Protein AF-A0A1Y1S4E0-F1 (afdb_monomer_lite)

Secondary structure (DSSP, 8-state):
--------------EEE-----HHHHHHSSSEEEEE-SS--HHHHHHHHHHHHH-SEEEEEETTT-HHHHHHHHHTT---GGG--EEEETTEEES-TTT-HHHHHHHHHS---

Radius of gyration: 16.68 Å; chains: 1; bounding box: 30×29×61 Å

pLDDT: mean 79.36, std 18.52, range [33.28, 94.81]

Foldseek 3Di:
DDDPPPPPDPDLQLDADDDPDAPQCQLQVQAKEKEAEDDQDPVNVVVVVLSSVQDSYHYYHHCVPRVRVVVVCVVVVHDDRVQDTWMGGNNDTGSPCVPDPVNVCVSVVRPDD

Structure (mmCIF, N/CA/C/O backbone):
data_AF-A0A1Y1S4E0-F1
#
_entry.id   AF-A0A1Y1S4E0-F1
#
loop_
_atom_site.group_PDB
_atom_site.id
_atom_site.type_symbol
_atom_site.label_atom_id
_atom_site.label_alt_id
_atom_site.label_comp_id
_atom_site.label_asym_id
_atom_site.label_entity_id
_atom_site.label_seq_id
_atom_site.pdbx_PDB_ins_code
_atom_site.Cartn_x
_atom_site.Cartn_y
_atom_site.Cartn_z
_atom_site.occupancy
_atom_site.B_iso_or_equiv
_atom_site.auth_seq_id
_atom_site.auth_comp_id
_atom_site.auth_asym_id
_atom_site.auth_atom_id
_atom_site.pdbx_PDB_model_num
ATOM 1 N N . MET A 1 1 ? 12.055 17.730 48.809 1.00 39.91 1 MET A N 1
ATOM 2 C CA . MET A 1 1 ? 12.614 17.591 47.443 1.00 39.91 1 MET A CA 1
ATOM 3 C C . MET A 1 1 ? 12.915 16.106 47.278 1.00 39.91 1 MET A C 1
ATOM 5 O O . MET A 1 1 ? 13.663 15.596 48.089 1.00 39.91 1 MET A O 1
ATOM 9 N N . ASN A 1 2 ? 12.247 15.309 46.447 1.00 33.28 2 ASN A N 1
ATOM 10 C CA . ASN A 1 2 ? 11.743 15.555 45.100 1.00 33.28 2 ASN A CA 1
ATOM 11 C C . ASN A 1 2 ? 10.342 14.964 44.907 1.00 33.28 2 ASN A C 1
ATOM 13 O O . ASN A 1 2 ? 10.099 13.805 45.226 1.00 33.28 2 ASN A O 1
ATOM 17 N N . MET A 1 3 ? 9.448 15.775 44.347 1.00 35.94 3 MET A N 1
ATOM 18 C CA . MET A 1 3 ? 8.181 15.335 43.779 1.00 35.94 3 MET A CA 1
ATOM 19 C C . MET A 1 3 ? 8.496 14.901 42.346 1.00 35.94 3 MET A C 1
ATOM 21 O O . MET A 1 3 ? 8.920 15.726 41.536 1.00 35.94 3 MET A O 1
ATOM 25 N N . VAL A 1 4 ? 8.378 13.608 42.047 1.00 42.47 4 VAL A N 1
ATOM 26 C CA . VAL A 1 4 ? 8.463 13.123 40.666 1.00 42.47 4 VAL A CA 1
ATOM 27 C C . VAL A 1 4 ? 7.156 13.517 39.993 1.00 42.47 4 VAL A C 1
ATOM 29 O O . VAL A 1 4 ? 6.089 12.992 40.302 1.00 42.47 4 VAL A O 1
ATOM 32 N N . ASN A 1 5 ? 7.255 14.521 39.132 1.00 35.31 5 ASN A N 1
ATOM 33 C CA . ASN A 1 5 ? 6.179 15.018 38.299 1.00 35.31 5 ASN A CA 1
ATOM 34 C C . ASN A 1 5 ? 5.892 13.960 37.220 1.00 35.31 5 ASN A C 1
ATOM 36 O O . ASN A 1 5 ? 6.660 13.824 36.267 1.00 35.31 5 ASN A O 1
ATOM 40 N N . ILE A 1 6 ? 4.834 13.163 37.395 1.00 47.34 6 ILE A N 1
ATOM 41 C CA . ILE A 1 6 ? 4.338 12.251 36.356 1.00 47.34 6 ILE A CA 1
ATOM 42 C C . ILE A 1 6 ? 3.590 13.109 35.335 1.00 47.34 6 ILE A C 1
ATOM 44 O O . ILE A 1 6 ? 2.375 13.265 35.385 1.00 47.34 6 ILE A O 1
ATOM 48 N N . GLY A 1 7 ? 4.351 13.703 34.422 1.00 39.97 7 GLY A N 1
ATOM 49 C CA . GLY A 1 7 ? 3.847 14.251 33.172 1.00 39.97 7 GLY A CA 1
ATOM 50 C C . GLY A 1 7 ? 4.112 13.250 32.058 1.00 39.97 7 GLY A C 1
ATOM 51 O O . GLY A 1 7 ? 5.026 13.453 31.265 1.00 39.97 7 GLY A O 1
ATOM 52 N N . VAL A 1 8 ? 3.363 12.144 32.013 1.00 39.56 8 VAL A N 1
ATOM 53 C CA . VAL A 1 8 ? 3.350 11.308 30.806 1.00 39.56 8 VAL A CA 1
ATOM 54 C C . VAL A 1 8 ? 2.338 11.936 29.861 1.00 39.56 8 VAL A C 1
ATOM 56 O O . VAL A 1 8 ? 1.130 11.867 30.070 1.00 39.56 8 VAL A O 1
ATOM 59 N N . PHE A 1 9 ? 2.881 12.628 28.865 1.00 43.94 9 PHE A N 1
ATOM 60 C CA . PHE A 1 9 ? 2.156 13.191 27.741 1.00 43.94 9 PHE A CA 1
ATOM 61 C C . PHE A 1 9 ? 1.289 12.110 27.082 1.00 43.94 9 PHE A C 1
ATOM 63 O O . PHE A 1 9 ? 1.791 11.059 26.685 1.00 43.94 9 PHE A O 1
ATOM 70 N N . LEU A 1 10 ? -0.005 12.399 26.932 1.00 46.69 10 LEU A N 1
ATOM 71 C CA . LEU A 1 10 ? -0.902 11.741 25.983 1.00 46.69 10 LEU A CA 1
ATOM 72 C C . LEU A 1 10 ? -0.392 12.040 24.565 1.00 46.69 10 LEU A C 1
ATOM 74 O O . LEU A 1 10 ? -0.815 13.001 23.929 1.00 46.69 10 LEU A O 1
ATOM 78 N N . GLY A 1 11 ? 0.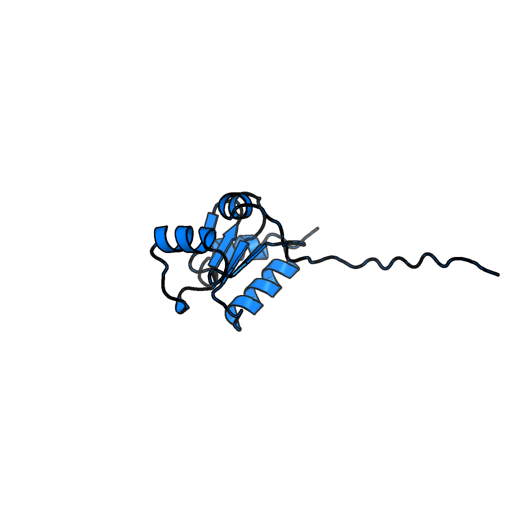585 11.266 24.099 1.00 36.78 11 GLY A N 1
ATOM 79 C CA . GLY A 1 11 ? 0.976 11.245 22.698 1.00 36.78 11 GLY A CA 1
ATOM 80 C C . GLY A 1 11 ? 0.017 10.334 21.948 1.00 36.78 11 GLY A C 1
ATOM 81 O O . GLY A 1 11 ? 0.108 9.118 22.083 1.00 36.78 11 GLY A O 1
ATOM 82 N N . SER A 1 12 ? -0.910 10.911 21.189 1.00 42.75 12 SER A N 1
ATOM 83 C CA . SER A 1 12 ? -1.745 10.198 20.221 1.00 42.75 12 SER A CA 1
ATOM 84 C C . SER A 1 12 ? -0.823 9.477 19.231 1.00 42.75 12 SER A C 1
ATOM 86 O O . SER A 1 12 ? -0.268 10.098 18.326 1.00 42.75 12 SER A O 1
ATOM 88 N N . ALA A 1 13 ? -0.566 8.190 19.459 1.00 44.38 13 ALA A N 1
ATOM 89 C CA . ALA A 1 13 ? 0.390 7.411 18.685 1.00 44.38 13 ALA A CA 1
ATOM 90 C C . ALA A 1 13 ? -0.243 6.965 17.361 1.00 44.38 13 ALA A C 1
ATOM 92 O O . ALA A 1 13 ? -0.606 5.806 17.192 1.00 44.38 13 ALA A O 1
ATOM 93 N N . PHE A 1 14 ? -0.374 7.903 16.424 1.00 49.56 14 PHE A N 1
ATOM 94 C CA . PHE A 1 14 ? -0.575 7.584 15.015 1.00 49.56 14 PHE A CA 1
ATOM 95 C C . PHE A 1 14 ? 0.712 6.928 14.501 1.00 49.56 14 PHE A C 1
ATOM 97 O O . PHE A 1 14 ? 1.722 7.603 14.289 1.00 49.56 14 PHE A O 1
ATOM 104 N N . GLY A 1 15 ? 0.718 5.599 14.414 1.00 56.56 15 GLY A N 1
ATOM 105 C CA . GLY A 1 15 ? 1.926 4.807 14.187 1.00 56.56 15 GLY A CA 1
ATOM 106 C C . GLY A 1 15 ? 1.880 4.042 12.871 1.00 56.56 15 GLY A C 1
ATOM 107 O O . GLY A 1 15 ? 0.981 3.235 12.650 1.00 56.56 15 GLY A O 1
ATOM 108 N N . ILE A 1 16 ? 2.884 4.249 12.016 1.00 59.94 16 ILE A N 1
ATOM 109 C CA . ILE A 1 16 ? 3.215 3.282 10.964 1.00 59.94 16 ILE A CA 1
ATOM 110 C C . ILE A 1 16 ? 3.639 1.992 11.668 1.00 59.94 16 ILE A C 1
ATOM 112 O O . ILE A 1 16 ? 4.578 2.008 12.469 1.00 59.94 16 ILE A O 1
ATOM 116 N N . ILE A 1 17 ? 2.961 0.883 11.378 1.00 69.38 17 ILE A N 1
ATOM 117 C CA . ILE A 1 17 ? 3.345 -0.415 11.930 1.00 69.38 17 ILE A CA 1
ATOM 118 C C . ILE A 1 17 ? 4.559 -0.935 11.156 1.00 69.38 17 ILE A C 1
ATOM 120 O O . ILE A 1 17 ? 4.500 -1.147 9.947 1.00 69.38 17 ILE A O 1
ATOM 124 N N . SER A 1 18 ? 5.655 -1.160 11.878 1.00 62.88 18 SER A N 1
ATOM 125 C CA . SER A 1 18 ? 6.845 -1.866 11.402 1.00 62.88 18 SER A CA 1
ATOM 126 C C . SER A 1 18 ? 6.913 -3.208 12.130 1.00 62.88 18 SER A C 1
ATOM 128 O O . SER A 1 18 ? 7.563 -3.302 13.170 1.00 62.88 18 SER A O 1
ATOM 130 N N . ASP A 1 19 ? 6.206 -4.224 11.631 1.00 67.06 19 ASP A N 1
ATOM 131 C CA . ASP A 1 19 ? 6.251 -5.589 12.172 1.00 67.06 19 ASP A CA 1
ATOM 132 C C . ASP A 1 19 ? 6.820 -6.599 11.153 1.00 67.06 19 ASP A C 1
ATOM 134 O O . ASP A 1 19 ? 6.931 -6.321 9.955 1.00 67.06 19 ASP A O 1
ATOM 138 N N . GLU A 1 20 ? 7.204 -7.778 11.649 1.00 73.12 20 GLU A N 1
ATOM 139 C CA . GLU A 1 20 ? 7.733 -8.893 10.847 1.00 73.12 20 GLU A CA 1
ATOM 140 C C . GLU A 1 20 ? 6.633 -9.745 10.184 1.00 73.12 20 GLU A C 1
ATOM 142 O O . GLU A 1 20 ? 6.936 -10.818 9.664 1.00 73.12 20 GLU A O 1
ATOM 147 N N . LYS A 1 21 ? 5.358 -9.320 10.203 1.00 81.81 21 LYS A N 1
ATOM 148 C CA . LYS A 1 21 ? 4.286 -10.099 9.568 1.00 81.81 21 LYS A CA 1
ATOM 149 C C . LYS A 1 21 ? 4.507 -10.187 8.066 1.00 81.81 21 LYS A C 1
ATOM 151 O O . LYS A 1 21 ? 4.980 -9.233 7.442 1.00 81.81 21 LYS A O 1
ATOM 156 N N . SER A 1 22 ? 4.092 -11.315 7.503 1.00 89.12 22 SER A N 1
ATOM 157 C CA . SER A 1 22 ? 4.045 -11.516 6.055 1.00 89.12 22 SER A CA 1
ATOM 158 C C . SER A 1 22 ? 3.126 -10.494 5.385 1.00 89.12 22 SER A C 1
ATOM 160 O O . SER A 1 22 ? 2.207 -9.945 6.007 1.00 89.12 22 SER A O 1
ATOM 162 N N . PHE A 1 23 ? 3.352 -10.232 4.100 1.00 91.38 23 PHE A N 1
ATOM 163 C CA . PHE A 1 23 ? 2.503 -9.315 3.342 1.00 91.38 23 PHE A CA 1
ATOM 164 C C . PHE A 1 23 ? 1.039 -9.776 3.346 1.00 91.38 23 PHE A C 1
ATOM 166 O O . PHE A 1 23 ? 0.140 -8.961 3.570 1.00 91.38 23 PHE A O 1
ATOM 173 N N . ASP A 1 24 ? 0.801 -11.081 3.190 1.00 91.19 24 ASP A N 1
ATOM 174 C CA . ASP A 1 24 ? -0.548 -11.650 3.227 1.00 91.19 24 ASP A CA 1
ATOM 175 C C . ASP A 1 24 ? -1.238 -11.441 4.595 1.00 91.19 24 ASP A C 1
ATOM 177 O O . ASP A 1 24 ? -2.422 -11.103 4.645 1.00 91.19 24 ASP A O 1
ATOM 181 N N . GLU A 1 25 ? -0.517 -11.542 5.716 1.00 90.75 25 GLU A N 1
ATOM 182 C CA . GLU A 1 25 ? -1.077 -11.237 7.043 1.00 90.75 25 GLU A CA 1
ATOM 183 C C . GLU A 1 25 ? -1.415 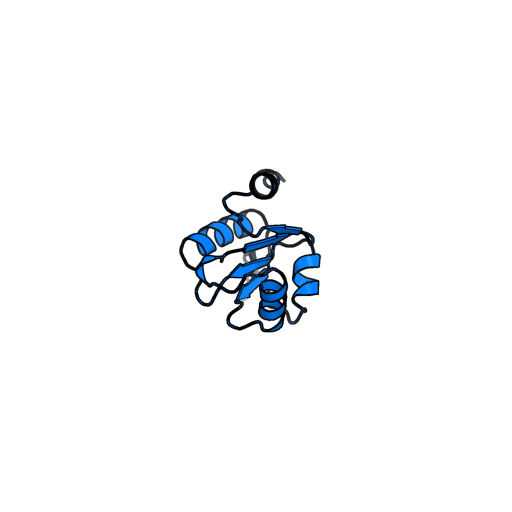-9.750 7.213 1.00 90.75 25 GLU A C 1
ATOM 185 O O . GLU A 1 25 ? -2.445 -9.413 7.804 1.00 90.75 25 GLU A O 1
ATOM 190 N N . ARG A 1 26 ? -0.577 -8.845 6.688 1.00 90.12 26 ARG A N 1
ATOM 191 C CA . ARG A 1 26 ? -0.817 -7.394 6.765 1.00 90.12 26 ARG A CA 1
ATOM 192 C C . ARG A 1 26 ? -2.096 -7.010 6.026 1.00 90.12 26 ARG A C 1
ATOM 194 O O . ARG A 1 26 ? -2.940 -6.318 6.598 1.00 90.12 26 ARG A O 1
ATOM 201 N N . VAL A 1 27 ? -2.294 -7.510 4.803 1.00 91.75 27 VAL A N 1
ATOM 202 C CA . VAL A 1 27 ? -3.478 -7.161 3.995 1.00 91.75 27 VAL A CA 1
ATOM 203 C C . VAL A 1 27 ? -4.774 -7.763 4.543 1.00 91.75 27 VAL A C 1
ATOM 205 O O . VAL A 1 27 ? -5.837 -7.178 4.344 1.00 91.75 27 VAL A O 1
ATOM 208 N N . GLN A 1 28 ? -4.708 -8.888 5.264 1.00 90.44 28 GLN A N 1
ATOM 209 C CA . GLN A 1 28 ? -5.865 -9.524 5.914 1.00 90.44 28 GLN A CA 1
ATOM 210 C C . GLN A 1 28 ? -6.159 -8.980 7.325 1.00 90.44 28 GLN A C 1
ATOM 212 O O . GLN A 1 28 ? -7.161 -9.350 7.929 1.00 90.44 28 GLN A O 1
ATOM 217 N N . SER A 1 29 ? -5.318 -8.095 7.868 1.00 86.75 29 SER A N 1
ATOM 218 C CA . SER A 1 29 ? -5.401 -7.638 9.268 1.00 86.75 29 SER A CA 1
ATOM 219 C C . SER A 1 29 ? -6.600 -6.739 9.606 1.00 86.75 29 SER A C 1
ATOM 221 O O . SER A 1 29 ? -6.783 -6.380 10.768 1.00 86.75 29 SER A O 1
ATOM 223 N N . GLY A 1 30 ? -7.381 -6.324 8.605 1.00 84.12 30 GLY A N 1
ATOM 224 C CA . GLY A 1 30 ? -8.423 -5.303 8.757 1.00 84.12 30 GLY A CA 1
ATOM 225 C C . GLY A 1 30 ? -7.884 -3.868 8.840 1.00 84.12 30 GLY A C 1
ATOM 226 O O . GLY A 1 30 ? -8.675 -2.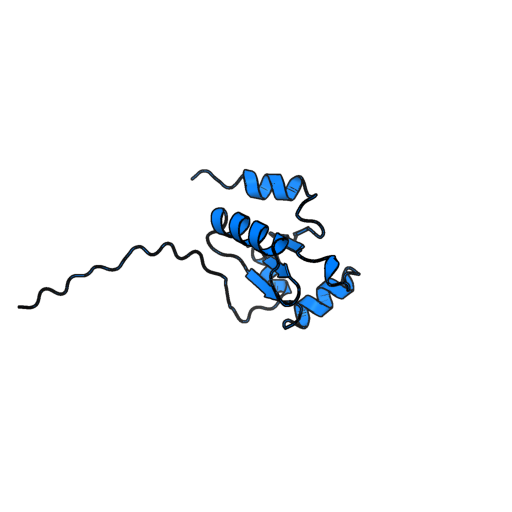933 8.867 1.00 84.12 30 GLY A O 1
ATOM 227 N N . LEU A 1 31 ? -6.559 -3.674 8.837 1.00 89.25 31 LEU A N 1
ATOM 228 C CA . LEU A 1 31 ? -5.927 -2.359 8.736 1.00 89.25 31 LEU A CA 1
ATOM 229 C C . LEU A 1 31 ? -5.665 -1.981 7.277 1.00 89.25 31 LEU A C 1
ATOM 231 O O . LEU A 1 31 ? -5.575 -2.837 6.391 1.00 89.25 31 LEU A O 1
ATOM 235 N N . PHE A 1 32 ? -5.482 -0.684 7.035 1.00 92.19 32 PHE A N 1
ATOM 236 C CA . PHE A 1 32 ? -4.987 -0.210 5.750 1.00 92.19 32 PHE A CA 1
ATOM 237 C C . PHE A 1 32 ? -3.548 -0.676 5.528 1.00 92.19 32 PHE A C 1
ATOM 239 O O . PHE A 1 32 ? -2.705 -0.590 6.423 1.00 92.19 32 PHE A O 1
ATOM 246 N N . SER A 1 33 ? -3.257 -1.123 4.311 1.00 94.00 33 SER A N 1
ATOM 247 C CA . SER A 1 33 ? -1.897 -1.341 3.822 1.00 94.00 33 SER A CA 1
ATOM 248 C C . SER A 1 33 ? -1.673 -0.487 2.579 1.00 94.00 33 SER A C 1
ATOM 250 O O . SER A 1 33 ? -2.204 -0.789 1.511 1.00 94.00 33 SER A O 1
ATOM 252 N N . LEU A 1 34 ? -0.909 0.594 2.728 1.00 94.19 34 LEU A N 1
ATOM 253 C CA . LEU A 1 34 ? -0.520 1.497 1.649 1.00 94.19 34 LEU A CA 1
ATOM 254 C C . LEU A 1 34 ? 0.769 0.982 1.004 1.00 94.19 34 LEU A C 1
ATOM 256 O O . LEU A 1 34 ? 1.836 1.016 1.620 1.00 94.19 34 LEU A O 1
ATOM 260 N N . VAL A 1 35 ? 0.670 0.511 -0.236 1.00 94.75 35 VAL A N 1
ATOM 261 C CA . VAL A 1 35 ? 1.788 -0.036 -1.014 1.00 94.75 35 VAL A CA 1
ATOM 262 C C . VAL A 1 35 ? 2.331 1.042 -1.949 1.00 94.75 35 VAL A C 1
ATOM 264 O O . VAL A 1 35 ? 1.572 1.684 -2.677 1.00 94.75 35 VAL A O 1
ATOM 267 N N . TYR A 1 36 ? 3.646 1.260 -1.935 1.00 94.25 36 TYR A N 1
ATOM 268 C CA . TYR A 1 36 ? 4.300 2.313 -2.715 1.00 94.25 36 TYR A CA 1
ATOM 269 C C . TYR A 1 36 ? 5.696 1.900 -3.197 1.00 94.25 36 TYR A C 1
ATOM 271 O O . TYR A 1 36 ? 6.358 1.065 -2.584 1.00 94.25 36 TYR A O 1
ATOM 279 N N . TYR A 1 37 ? 6.181 2.532 -4.269 1.00 91.12 37 TYR A N 1
ATOM 280 C CA . TYR A 1 37 ? 7.494 2.240 -4.846 1.00 91.12 37 TYR A CA 1
ATOM 281 C C . TYR A 1 37 ? 8.591 3.212 -4.377 1.00 91.12 37 TYR A C 1
ATOM 283 O O . TYR A 1 37 ? 8.589 4.386 -4.751 1.00 91.12 37 TYR A O 1
ATOM 291 N N . ASN A 1 38 ? 9.573 2.715 -3.610 1.00 85.31 38 ASN A N 1
ATOM 292 C CA . ASN A 1 38 ? 10.831 3.374 -3.209 1.00 85.31 38 ASN A CA 1
ATOM 293 C C . ASN A 1 38 ? 10.683 4.661 -2.379 1.00 85.31 38 ASN A C 1
ATOM 295 O O . ASN A 1 38 ? 11.002 4.690 -1.188 1.00 85.31 38 ASN A O 1
ATOM 299 N N . LYS A 1 39 ? 10.222 5.755 -2.997 1.00 81.62 39 LYS A N 1
ATOM 300 C CA . LYS A 1 39 ? 9.999 7.047 -2.337 1.00 81.62 39 LYS A CA 1
ATOM 301 C C . LYS A 1 39 ? 8.535 7.439 -2.447 1.00 81.62 39 LYS A C 1
ATOM 303 O O . LYS A 1 39 ? 7.993 7.561 -3.539 1.00 81.62 39 LYS A O 1
ATOM 308 N N . CYS A 1 40 ? 7.926 7.720 -1.301 1.00 76.38 40 CYS A N 1
ATOM 309 C CA . CYS A 1 40 ? 6.557 8.212 -1.229 1.00 76.38 40 CYS A CA 1
ATOM 310 C C . CYS A 1 40 ? 6.477 9.639 -1.813 1.00 76.38 40 CYS A C 1
ATOM 312 O O . CYS A 1 40 ? 6.882 10.620 -1.177 1.00 76.38 40 CYS A O 1
ATOM 314 N N . GLY A 1 41 ? 6.022 9.735 -3.067 1.00 80.62 41 GLY A N 1
ATOM 315 C CA . GLY A 1 41 ? 5.748 10.991 -3.771 1.00 80.62 41 GLY A CA 1
ATOM 316 C C . GLY A 1 41 ? 4.482 11.696 -3.265 1.00 80.62 41 GLY A C 1
ATOM 317 O O . GLY A 1 41 ? 3.865 11.252 -2.301 1.00 80.62 41 GLY A O 1
ATOM 318 N N . HIS A 1 42 ? 4.084 12.793 -3.923 1.00 84.62 42 HIS A N 1
ATOM 319 C CA . HIS A 1 42 ? 2.935 13.619 -3.510 1.00 84.62 42 HIS A CA 1
ATOM 320 C C . HIS A 1 42 ? 1.659 12.795 -3.295 1.00 84.62 42 HIS A C 1
ATOM 322 O O . HIS A 1 42 ? 1.127 12.785 -2.191 1.00 84.62 42 HIS A O 1
ATOM 328 N N . LYS A 1 43 ? 1.268 12.018 -4.313 1.00 83.56 43 LYS A N 1
ATOM 329 C CA . LYS A 1 43 ? 0.135 11.085 -4.283 1.00 83.56 43 LYS A CA 1
ATOM 330 C C . LYS A 1 43 ? 0.159 10.191 -3.030 1.00 83.56 43 LYS A C 1
ATOM 332 O O . LYS A 1 43 ? -0.737 10.244 -2.191 1.00 83.56 43 LYS A O 1
ATOM 337 N N . CYS A 1 44 ? 1.238 9.431 -2.849 1.00 87.25 44 CYS A N 1
ATOM 338 C CA . CYS A 1 44 ? 1.403 8.543 -1.696 1.00 87.25 44 CYS A CA 1
ATOM 339 C C . CYS A 1 44 ? 1.265 9.282 -0.351 1.00 87.25 44 CYS A C 1
ATOM 341 O O . CYS A 1 44 ? 0.604 8.772 0.549 1.00 87.25 44 CYS A O 1
ATOM 343 N N . LYS A 1 45 ? 1.810 10.501 -0.222 1.00 87.94 45 LYS A N 1
ATOM 344 C CA . LYS A 1 45 ? 1.694 11.301 1.009 1.00 87.94 45 LYS A CA 1
ATOM 345 C C . LYS A 1 45 ? 0.267 11.761 1.300 1.00 87.94 45 LYS A C 1
ATOM 347 O O . LYS A 1 45 ? -0.116 11.814 2.463 1.00 87.94 45 LYS A O 1
ATOM 352 N N . GLU A 1 46 ? -0.515 12.100 0.280 1.00 87.19 46 GLU A N 1
ATOM 353 C CA . GLU A 1 46 ? -1.924 12.474 0.460 1.00 87.19 46 GLU A CA 1
ATOM 354 C C . GLU A 1 46 ? -2.727 11.309 1.045 1.00 87.19 46 GLU A C 1
ATOM 356 O O . GLU A 1 46 ? -3.415 11.485 2.050 1.00 87.19 46 GLU A O 1
ATOM 361 N N . LEU A 1 47 ? -2.559 10.105 0.487 1.00 88.44 47 LEU A N 1
ATOM 362 C CA . LEU A 1 47 ? -3.193 8.893 1.016 1.00 88.44 47 LEU A CA 1
ATOM 363 C C . LEU A 1 47 ? -2.678 8.548 2.410 1.00 88.44 47 LEU A C 1
ATOM 365 O O . LEU A 1 47 ? -3.464 8.194 3.279 1.00 88.44 47 LEU A O 1
ATOM 369 N N . GLN A 1 48 ? -1.375 8.695 2.643 1.00 88.56 48 GLN A N 1
ATOM 370 C CA . GLN A 1 48 ? -0.768 8.482 3.951 1.00 88.56 48 GLN A CA 1
ATOM 371 C C . GLN A 1 48 ? -1.411 9.374 5.024 1.00 88.56 48 GLN A C 1
ATOM 373 O O . GLN A 1 48 ? -1.722 8.903 6.116 1.00 88.56 48 GLN A O 1
ATOM 378 N N . ASN A 1 49 ? -1.635 10.650 4.705 1.00 85.56 49 ASN A N 1
ATOM 379 C CA . ASN A 1 49 ? -2.281 11.600 5.606 1.00 85.56 49 ASN A CA 1
ATOM 380 C C . ASN A 1 49 ? -3.765 11.276 5.808 1.00 85.56 49 ASN A C 1
ATOM 382 O O . ASN A 1 49 ? -4.236 11.325 6.940 1.00 85.56 49 ASN A O 1
ATOM 386 N N . ALA A 1 50 ? -4.488 10.930 4.738 1.00 84.19 50 ALA A N 1
ATOM 387 C CA . ALA A 1 50 ? -5.895 10.545 4.825 1.00 84.19 50 ALA A CA 1
ATOM 388 C C . ALA A 1 50 ? -6.068 9.298 5.707 1.00 84.19 50 ALA A C 1
ATOM 390 O O . ALA A 1 50 ? -6.776 9.339 6.709 1.00 84.19 50 ALA A O 1
ATOM 391 N N . ILE A 1 51 ? -5.333 8.224 5.404 1.00 87.38 51 ILE A N 1
ATOM 392 C CA . ILE A 1 51 ? -5.334 6.983 6.185 1.00 87.38 51 ILE A CA 1
ATOM 393 C C . ILE A 1 51 ? -4.897 7.244 7.626 1.00 87.38 51 ILE A C 1
ATOM 395 O O . ILE A 1 51 ? -5.500 6.696 8.540 1.00 87.38 51 ILE A O 1
ATOM 399 N N . GLY A 1 52 ? -3.867 8.064 7.846 1.00 82.00 52 GLY A N 1
ATOM 400 C CA . GLY A 1 52 ? -3.388 8.393 9.188 1.00 82.00 52 GLY A CA 1
ATOM 401 C C . GLY A 1 52 ? -4.373 9.233 10.005 1.00 82.00 52 GLY A C 1
ATOM 402 O O . GLY A 1 52 ? -4.358 9.156 11.226 1.00 82.00 52 GLY A O 1
ATOM 403 N N . TYR A 1 53 ? -5.236 10.019 9.357 1.00 78.75 53 TYR A N 1
ATOM 404 C CA . TYR A 1 53 ? -6.305 10.750 10.038 1.00 78.75 53 TYR A CA 1
ATOM 405 C C . TYR A 1 53 ? -7.429 9.815 10.505 1.00 78.75 53 TYR A C 1
ATOM 407 O O . TYR A 1 53 ? -7.972 10.000 11.590 1.00 78.75 53 TYR A O 1
ATOM 415 N N . ILE A 1 54 ? -7.757 8.815 9.686 1.00 76.75 54 ILE A N 1
ATOM 416 C CA . ILE A 1 54 ? -8.900 7.913 9.887 1.00 76.75 54 ILE A CA 1
ATOM 417 C C . ILE A 1 54 ? -8.514 6.719 10.759 1.00 76.75 54 ILE A C 1
ATOM 419 O O . ILE A 1 54 ? -9.156 6.409 11.757 1.00 76.75 54 ILE A O 1
ATOM 423 N N . SER A 1 55 ? -7.423 6.055 10.395 1.00 72.56 55 SER A N 1
ATOM 424 C CA . SER A 1 55 ? -6.894 4.910 11.118 1.00 72.56 55 SER A CA 1
ATOM 425 C C . SER A 1 55 ? -5.748 5.357 12.016 1.00 72.56 55 SER A C 1
ATOM 427 O O . SER A 1 55 ? -4.755 5.937 11.574 1.00 72.56 55 SER A O 1
ATOM 429 N N . GLN A 1 56 ? -5.857 5.036 13.303 1.00 69.81 56 GLN A N 1
ATOM 430 C CA . GLN A 1 56 ? -4.779 5.273 14.266 1.00 69.81 56 GLN A CA 1
ATOM 431 C C . GLN A 1 56 ? -3.494 4.507 13.894 1.00 69.81 56 GLN A C 1
ATOM 433 O O . GLN A 1 56 ? -2.407 4.836 14.371 1.00 69.81 56 GLN A O 1
ATOM 438 N N . SER A 1 57 ? -3.586 3.465 13.059 1.00 82.81 57 SER A N 1
ATOM 439 C CA . SER A 1 57 ? -2.442 2.669 12.610 1.00 82.81 57 SER A CA 1
ATOM 440 C C . SER A 1 57 ? -2.694 2.034 11.242 1.00 82.81 57 SER A C 1
ATOM 442 O O . SER A 1 57 ? -3.791 1.553 10.966 1.00 82.81 57 SER A O 1
ATOM 444 N N . TYR A 1 58 ? -1.651 1.985 10.413 1.00 89.56 58 TYR A N 1
ATOM 445 C CA . TYR A 1 58 ? -1.665 1.357 9.089 1.00 89.56 58 TYR A CA 1
ATOM 446 C C . TYR A 1 58 ? -0.277 0.808 8.729 1.00 89.56 58 TYR A C 1
ATOM 448 O O . TYR A 1 58 ? 0.740 1.189 9.319 1.00 89.56 58 TYR A O 1
ATOM 456 N N . TYR A 1 59 ? -0.236 -0.082 7.739 1.00 91.44 59 TYR A N 1
ATOM 457 C CA . TYR A 1 59 ? 0.994 -0.613 7.159 1.00 91.44 59 TYR A CA 1
ATOM 458 C C . TYR A 1 59 ? 1.439 0.250 5.976 1.00 91.44 59 TYR A C 1
ATOM 460 O O . TYR A 1 59 ? 0.655 0.522 5.068 1.00 91.44 59 TYR A O 1
ATOM 468 N N . LEU A 1 60 ? 2.708 0.659 5.962 1.00 91.81 60 LEU A N 1
ATOM 469 C CA . LEU A 1 60 ? 3.334 1.340 4.828 1.00 91.81 60 LEU A CA 1
ATOM 470 C C . LEU A 1 60 ? 4.353 0.389 4.196 1.00 91.81 60 LEU A C 1
ATOM 472 O O . LEU A 1 60 ? 5.368 0.072 4.812 1.00 91.81 60 LEU A O 1
ATOM 476 N N . VAL A 1 61 ? 4.074 -0.079 2.982 1.00 92.56 61 VAL A N 1
ATOM 477 C CA . VAL A 1 61 ? 4.823 -1.165 2.338 1.00 92.56 61 VAL A CA 1
ATOM 478 C C . VAL A 1 61 ? 5.610 -0.631 1.145 1.00 92.56 61 VAL A C 1
ATOM 480 O O . VAL A 1 61 ? 5.032 -0.251 0.128 1.00 92.56 61 VAL A O 1
ATOM 483 N N . ASP A 1 62 ? 6.937 -0.616 1.274 1.00 92.69 62 ASP A N 1
ATOM 484 C CA . ASP A 1 62 ? 7.862 -0.252 0.197 1.00 92.69 62 ASP A CA 1
ATOM 485 C C . ASP A 1 62 ? 8.179 -1.473 -0.666 1.00 92.69 62 ASP A C 1
ATOM 487 O O . ASP A 1 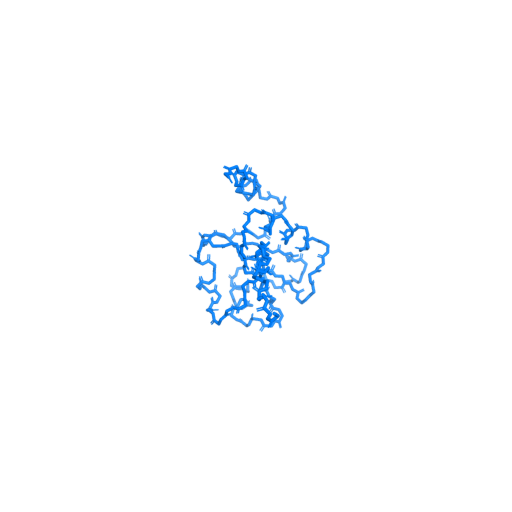62 ? 9.019 -2.302 -0.305 1.00 92.69 62 ASP A O 1
ATOM 491 N N . ILE A 1 63 ? 7.556 -1.569 -1.836 1.00 92.50 63 ILE A N 1
ATOM 492 C CA . ILE A 1 63 ? 7.760 -2.706 -2.741 1.00 92.50 63 ILE A CA 1
ATOM 493 C C . ILE A 1 63 ? 9.193 -2.797 -3.291 1.00 92.50 63 ILE A C 1
ATOM 495 O O . ILE A 1 63 ? 9.635 -3.870 -3.691 1.00 92.50 63 ILE A O 1
ATOM 499 N N . SER A 1 64 ? 9.989 -1.723 -3.229 1.00 91.12 64 SER A N 1
ATOM 500 C CA . SER A 1 64 ? 11.412 -1.818 -3.592 1.00 91.12 64 SER A CA 1
ATOM 501 C C . SER A 1 64 ? 12.252 -2.598 -2.570 1.00 91.12 64 SER A C 1
ATOM 503 O O . SER A 1 64 ? 13.396 -2.952 -2.857 1.00 91.12 64 SER A O 1
ATOM 505 N N . LYS A 1 65 ? 11.701 -2.857 -1.377 1.00 91.38 65 LYS A N 1
ATOM 506 C CA . LYS A 1 65 ? 12.375 -3.534 -0.259 1.00 91.38 65 LYS A CA 1
ATOM 507 C C . LYS A 1 65 ? 11.650 -4.795 0.214 1.00 91.38 65 LYS A C 1
ATOM 509 O O . LYS A 1 65 ? 12.279 -5.630 0.856 1.00 91.38 65 LYS A O 1
ATOM 514 N N . ASP A 1 66 ? 10.362 -4.932 -0.087 1.00 91.88 66 ASP A N 1
ATOM 515 C CA . ASP A 1 66 ? 9.524 -6.057 0.331 1.00 91.88 66 ASP A CA 1
ATOM 516 C C . ASP A 1 66 ? 9.290 -7.026 -0.844 1.00 91.88 66 ASP A C 1
ATOM 518 O O . ASP A 1 66 ? 8.456 -6.792 -1.720 1.00 91.88 66 ASP A O 1
ATOM 522 N N . ILE A 1 67 ? 10.072 -8.114 -0.881 1.00 92.00 67 ILE A N 1
ATOM 523 C CA . ILE A 1 67 ? 10.062 -9.110 -1.970 1.00 92.00 67 ILE A CA 1
ATOM 524 C C . ILE A 1 67 ? 8.718 -9.847 -2.050 1.00 92.00 67 ILE A C 1
ATOM 526 O O . ILE A 1 67 ? 8.275 -10.198 -3.144 1.00 92.00 67 ILE A O 1
ATOM 530 N N . GLU A 1 68 ? 8.066 -10.090 -0.913 1.00 93.12 68 GLU A N 1
ATOM 531 C CA . GLU A 1 68 ? 6.777 -10.782 -0.875 1.00 93.12 68 GLU A CA 1
ATOM 532 C C . GLU A 1 68 ? 5.682 -9.893 -1.469 1.00 93.12 68 GLU A C 1
ATOM 534 O O . GLU A 1 68 ? 4.949 -10.322 -2.366 1.00 93.12 68 GLU A O 1
ATOM 539 N N . ALA A 1 69 ? 5.641 -8.623 -1.052 1.00 93.81 69 ALA A N 1
ATOM 540 C CA . ALA A 1 69 ? 4.748 -7.632 -1.640 1.00 93.81 69 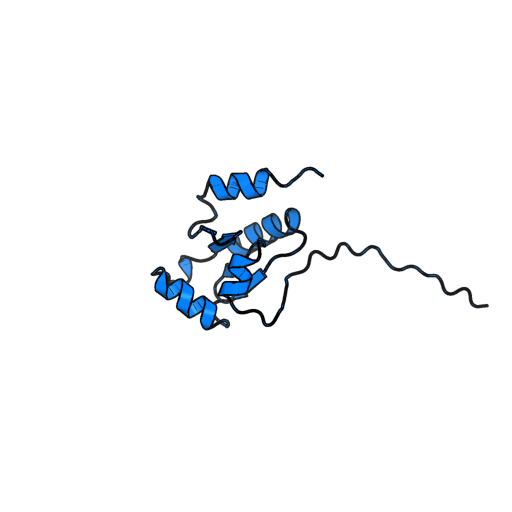ALA A CA 1
ATOM 541 C C . ALA A 1 69 ? 5.008 -7.467 -3.147 1.00 93.81 69 ALA A C 1
ATOM 543 O O . ALA A 1 69 ? 4.058 -7.463 -3.931 1.00 93.81 69 ALA A O 1
ATOM 544 N N . ALA A 1 70 ? 6.281 -7.420 -3.567 1.00 93.75 70 ALA A N 1
ATOM 545 C CA . ALA A 1 70 ? 6.683 -7.401 -4.976 1.00 93.75 70 ALA A CA 1
ATOM 546 C C . ALA A 1 70 ? 6.124 -8.582 -5.768 1.00 93.75 70 ALA A C 1
ATOM 548 O O . ALA A 1 70 ? 5.483 -8.398 -6.804 1.00 93.75 70 ALA A O 1
ATOM 549 N N . GLY A 1 71 ? 6.311 -9.798 -5.255 1.00 94.06 71 GLY A N 1
ATOM 550 C CA . GLY A 1 71 ? 5.779 -11.009 -5.872 1.00 94.06 71 GLY A CA 1
ATOM 551 C C . GLY A 1 71 ? 4.257 -10.971 -6.006 1.00 94.06 71 GLY A C 1
ATOM 552 O O . GLY A 1 71 ? 3.718 -11.345 -7.051 1.00 94.06 71 GLY A O 1
ATOM 553 N N . LYS A 1 72 ? 3.559 -10.463 -4.984 1.00 93.44 72 LYS A N 1
ATOM 554 C CA . LYS A 1 72 ? 2.100 -10.347 -5.004 1.00 93.44 72 LYS A CA 1
ATOM 555 C C . LYS A 1 72 ? 1.616 -9.306 -6.015 1.00 93.44 72 LYS A C 1
ATOM 557 O O . LYS A 1 72 ? 0.701 -9.617 -6.774 1.00 93.44 72 LYS A O 1
ATOM 562 N N . MET A 1 73 ? 2.226 -8.121 -6.086 1.00 94.62 73 MET A N 1
ATOM 563 C CA . MET A 1 73 ? 1.832 -7.096 -7.069 1.00 94.62 73 MET A CA 1
ATOM 564 C C . MET A 1 73 ? 2.081 -7.572 -8.504 1.00 94.62 73 MET A C 1
ATOM 566 O O . MET A 1 73 ? 1.195 -7.455 -9.349 1.00 94.62 73 MET A O 1
ATOM 570 N N . ASN A 1 74 ? 3.209 -8.246 -8.748 1.00 93.56 74 ASN A N 1
ATOM 571 C CA . ASN A 1 74 ? 3.495 -8.861 -10.044 1.00 93.56 74 ASN A CA 1
ATOM 572 C C . ASN A 1 74 ? 2.429 -9.899 -10.437 1.00 93.56 74 ASN A C 1
ATOM 574 O O . ASN A 1 74 ? 2.068 -9.998 -11.607 1.00 93.56 74 ASN A O 1
ATOM 578 N N . SER A 1 75 ? 1.883 -10.655 -9.474 1.00 93.38 75 SER A N 1
ATOM 579 C CA . SER A 1 75 ? 0.792 -11.610 -9.738 1.00 93.38 75 SER A CA 1
ATOM 580 C C . SER A 1 75 ? -0.529 -10.938 -10.138 1.00 93.38 75 SER A C 1
ATOM 582 O O . SER A 1 75 ? -1.344 -11.555 -10.821 1.00 93.38 75 SER A O 1
ATOM 584 N N . TYR A 1 76 ? -0.716 -9.667 -9.768 1.00 91.56 76 TYR A N 1
ATOM 585 C CA . TYR A 1 76 ? -1.816 -8.819 -10.234 1.00 91.56 76 TYR A CA 1
ATOM 586 C C . TYR A 1 76 ? -1.506 -8.098 -11.556 1.00 91.56 76 TYR A C 1
ATOM 588 O O . TYR A 1 76 ? -2.356 -7.368 -12.057 1.00 91.56 76 TYR A O 1
ATOM 596 N N . GLY A 1 77 ? -0.325 -8.323 -12.142 1.00 93.31 77 GLY A N 1
ATOM 597 C CA . GLY A 1 77 ? 0.107 -7.698 -13.392 1.00 93.31 77 GLY A CA 1
ATOM 598 C C . GLY A 1 77 ? 0.726 -6.310 -13.227 1.00 93.31 77 GLY A C 1
ATOM 599 O O . GLY A 1 77 ? 0.973 -5.656 -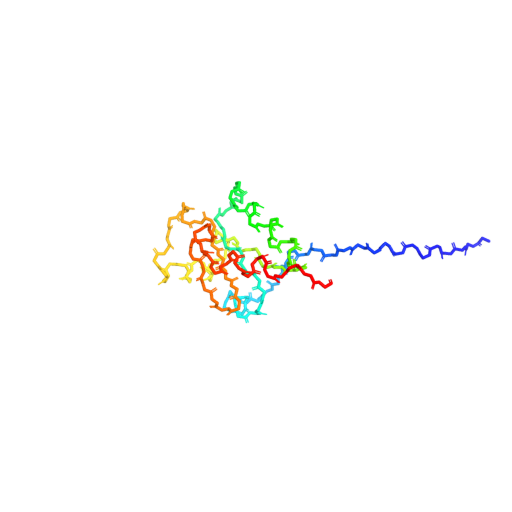14.232 1.00 93.31 77 GLY A O 1
ATOM 600 N N . ILE A 1 78 ? 0.993 -5.886 -11.991 1.00 91.94 78 ILE A N 1
ATOM 601 C CA . ILE A 1 78 ? 1.501 -4.552 -11.671 1.00 91.94 78 ILE A CA 1
ATOM 602 C C . ILE A 1 78 ? 3.010 -4.630 -11.525 1.00 91.94 78 ILE A C 1
ATOM 604 O O . ILE A 1 78 ? 3.523 -5.272 -10.605 1.00 91.94 78 ILE A O 1
ATOM 608 N N . MET A 1 79 ? 3.716 -3.974 -12.436 1.00 87.19 79 MET A N 1
ATOM 609 C CA . MET A 1 79 ? 5.177 -4.023 -12.529 1.00 87.19 79 MET A CA 1
ATOM 610 C C . MET A 1 79 ? 5.785 -2.628 -12.666 1.00 87.19 79 MET A C 1
ATOM 612 O O . MET A 1 79 ? 6.953 -2.437 -12.317 1.00 87.19 79 MET A O 1
ATOM 616 N N . ASP A 1 80 ? 5.002 -1.651 -13.129 1.00 88.88 80 ASP A N 1
ATOM 617 C CA . ASP A 1 80 ? 5.482 -0.309 -13.402 1.00 88.88 80 ASP A CA 1
ATOM 618 C C . ASP A 1 80 ? 5.360 0.578 -12.161 1.00 88.88 80 ASP A C 1
ATOM 620 O O . ASP A 1 80 ? 4.353 0.614 -11.455 1.00 88.88 80 ASP A O 1
ATOM 624 N N . ALA A 1 81 ? 6.411 1.354 -11.890 1.00 86.12 81 ALA A N 1
ATOM 625 C CA . ALA A 1 81 ? 6.459 2.240 -10.728 1.00 86.12 81 ALA A CA 1
ATOM 626 C C . ALA A 1 81 ? 5.358 3.325 -10.743 1.00 86.12 81 ALA A C 1
ATOM 628 O O . ALA A 1 81 ? 5.014 3.856 -9.687 1.00 86.12 81 ALA A O 1
ATOM 629 N N . GLU A 1 82 ? 4.823 3.658 -11.921 1.00 88.31 82 GLU A N 1
ATOM 630 C CA . GLU A 1 82 ? 3.772 4.666 -12.115 1.00 88.31 82 GLU A CA 1
ATOM 631 C C . GLU A 1 82 ? 2.383 4.188 -11.675 1.00 88.31 82 GLU A C 1
ATOM 633 O O . GLU A 1 82 ? 1.513 5.017 -11.412 1.00 88.31 82 GLU A O 1
ATOM 638 N N . GLU A 1 83 ? 2.188 2.873 -11.551 1.00 89.94 83 GLU A N 1
ATOM 639 C CA . GLU A 1 83 ? 0.930 2.274 -11.096 1.00 89.94 83 GLU A CA 1
ATOM 640 C C . GLU A 1 83 ? 0.724 2.455 -9.580 1.00 89.94 83 GLU A C 1
ATOM 642 O O . GLU A 1 83 ? -0.380 2.302 -9.069 1.00 89.94 83 GLU A O 1
ATOM 647 N N . TYR A 1 84 ? 1.777 2.816 -8.840 1.00 91.44 84 TYR A N 1
ATOM 648 C CA . TYR A 1 84 ? 1.719 3.086 -7.403 1.00 91.44 84 TYR A CA 1
ATOM 649 C C . TYR A 1 84 ? 1.333 4.550 -7.115 1.00 91.44 84 TYR A C 1
ATOM 651 O O . TYR A 1 84 ? 1.695 5.458 -7.869 1.00 91.44 84 TYR A O 1
ATOM 659 N N . PRO A 1 85 ? 0.706 4.852 -5.960 1.00 94.25 85 PRO A N 1
ATOM 660 C CA . PRO A 1 85 ? 0.431 3.972 -4.819 1.00 94.25 85 PRO A CA 1
ATOM 661 C C . PRO A 1 85 ? -0.878 3.180 -4.931 1.00 94.25 85 PRO A C 1
ATOM 663 O O . PRO A 1 85 ? -1.805 3.594 -5.615 1.00 94.25 85 PRO A O 1
ATOM 666 N N . MET A 1 86 ? -0.969 2.095 -4.161 1.00 94.81 86 MET A N 1
ATOM 667 C CA . MET A 1 86 ? -2.148 1.225 -4.078 1.00 94.81 86 MET A CA 1
ATOM 668 C C . MET A 1 86 ? -2.520 0.942 -2.630 1.00 94.81 86 MET A C 1
ATOM 670 O O . MET A 1 86 ? -1.683 1.065 -1.732 1.00 94.81 86 MET A O 1
ATOM 674 N N . ILE A 1 87 ? -3.766 0.536 -2.391 1.00 94.25 87 ILE A N 1
ATOM 675 C CA . ILE A 1 87 ? -4.262 0.273 -1.038 1.00 94.25 87 ILE A CA 1
ATOM 676 C C . ILE A 1 87 ? -4.845 -1.132 -0.940 1.00 94.25 87 ILE A C 1
ATOM 678 O O . ILE A 1 87 ? -5.583 -1.583 -1.813 1.00 94.25 87 ILE A O 1
ATOM 682 N N . PHE A 1 88 ? -4.555 -1.798 0.175 1.00 94.69 88 PHE A N 1
ATOM 683 C CA . PHE A 1 88 ? -5.358 -2.908 0.667 1.00 94.69 88 PHE A CA 1
ATOM 684 C C . PHE A 1 88 ? -6.092 -2.500 1.935 1.00 94.69 88 PHE A C 1
ATOM 686 O O . PHE A 1 88 ? -5.536 -1.799 2.780 1.00 94.69 88 PHE A O 1
ATOM 693 N N . TYR A 1 89 ? -7.323 -2.970 2.082 1.00 92.25 89 TYR A N 1
ATOM 694 C CA . TYR A 1 89 ? -8.085 -2.830 3.315 1.00 92.25 89 TYR A CA 1
ATOM 695 C C . TYR A 1 89 ? -8.991 -4.044 3.488 1.00 92.25 89 TYR A C 1
ATOM 697 O O . TYR A 1 89 ? -9.756 -4.380 2.585 1.00 92.25 89 TYR A O 1
ATOM 705 N N . ASN A 1 90 ? -8.877 -4.719 4.634 1.00 89.00 90 ASN A N 1
ATOM 706 C CA . ASN A 1 90 ? -9.662 -5.912 4.962 1.00 89.00 90 ASN A CA 1
ATOM 707 C C . ASN A 1 90 ? -9.645 -6.983 3.845 1.00 89.00 90 ASN A C 1
ATOM 709 O O . ASN A 1 90 ? -10.682 -7.452 3.378 1.00 89.00 90 ASN A O 1
ATOM 713 N N . GLY A 1 91 ? -8.451 -7.296 3.335 1.00 90.19 91 GLY A N 1
ATOM 714 C CA . GLY A 1 91 ? -8.230 -8.260 2.254 1.00 90.19 91 GLY A CA 1
ATOM 715 C C . GLY A 1 91 ? -8.631 -7.775 0.856 1.00 90.19 91 GLY A C 1
ATOM 716 O O . GLY A 1 91 ? -8.321 -8.447 -0.128 1.00 90.19 91 GLY A O 1
ATOM 717 N N . LYS A 1 92 ? -9.284 -6.614 0.736 1.00 92.88 92 LYS A N 1
ATOM 718 C CA . LYS A 1 92 ? -9.684 -6.038 -0.546 1.00 92.88 92 LYS A CA 1
ATOM 719 C C . LYS A 1 92 ? -8.567 -5.204 -1.153 1.00 92.88 92 LYS A C 1
ATOM 721 O O . LYS A 1 92 ? -7.899 -4.458 -0.445 1.00 92.88 92 LYS A O 1
ATOM 726 N N . PHE A 1 93 ? -8.406 -5.323 -2.467 1.00 94.12 93 PHE A N 1
ATOM 727 C CA . PHE A 1 93 ? -7.399 -4.618 -3.246 1.00 94.12 93 PHE A CA 1
ATOM 728 C C . PHE A 1 93 ? -7.995 -3.426 -4.004 1.00 94.12 93 PHE A C 1
ATOM 730 O O . PHE A 1 93 ? -8.995 -3.574 -4.707 1.00 94.12 93 PHE A O 1
ATOM 737 N N . PHE A 1 94 ? -7.350 -2.267 -3.884 1.00 94.06 94 PHE A N 1
ATOM 738 C CA . PHE A 1 94 ? -7.685 -1.023 -4.569 1.00 94.06 94 PHE A CA 1
ATOM 739 C C . PHE A 1 94 ? -6.476 -0.575 -5.413 1.00 94.06 94 PHE A C 1
ATOM 741 O O . PHE A 1 94 ? -5.587 0.103 -4.885 1.00 94.06 94 PHE A O 1
ATOM 748 N N . PRO A 1 95 ? -6.413 -0.983 -6.699 1.00 91.56 95 PRO A N 1
ATOM 749 C CA . PRO A 1 95 ? -5.285 -0.677 -7.583 1.00 91.56 95 PRO A CA 1
ATOM 750 C C . PRO A 1 95 ? -5.223 0.801 -7.976 1.00 91.56 95 PRO A C 1
ATOM 752 O O . PRO A 1 95 ? -4.135 1.330 -8.148 1.00 91.56 95 PRO A O 1
ATOM 755 N N . ASP A 1 96 ? -6.374 1.473 -8.071 1.00 91.06 96 ASP A N 1
ATOM 756 C CA . ASP A 1 96 ? -6.449 2.925 -8.226 1.00 91.06 96 ASP A CA 1
ATOM 757 C C . ASP A 1 96 ? -7.230 3.528 -7.049 1.00 91.06 96 ASP A C 1
ATOM 759 O O . ASP A 1 96 ? -8.466 3.589 -7.069 1.00 91.06 96 ASP A O 1
ATOM 763 N N . PRO A 1 97 ? -6.536 3.928 -5.973 1.00 89.25 97 PRO A N 1
ATOM 764 C CA . PRO A 1 97 ? -7.192 4.491 -4.805 1.00 89.25 97 PRO A CA 1
ATOM 765 C C . PRO A 1 97 ? -7.833 5.864 -5.060 1.00 89.25 97 PRO A C 1
ATOM 767 O O . PRO A 1 97 ? -8.690 6.258 -4.279 1.00 89.25 97 PRO A O 1
ATOM 770 N N . TYR A 1 98 ? -7.470 6.587 -6.126 1.00 86.25 98 TYR A N 1
ATOM 771 C CA . TYR A 1 98 ? -8.028 7.919 -6.412 1.00 86.25 98 TYR A CA 1
ATOM 772 C C . TYR A 1 98 ? -9.331 7.863 -7.203 1.00 86.25 98 TYR A C 1
ATOM 774 O O . TYR A 1 98 ? -10.119 8.804 -7.158 1.00 86.25 98 TYR A O 1
ATOM 782 N N . GLU A 1 99 ? -9.555 6.773 -7.935 1.00 87.56 99 GLU A N 1
ATOM 783 C CA . GLU A 1 99 ? -10.775 6.566 -8.721 1.00 87.56 99 GLU A CA 1
ATOM 784 C C . GLU A 1 99 ? -11.784 5.628 -8.030 1.00 87.56 99 GLU A C 1
ATOM 786 O O . GLU A 1 99 ? -12.895 5.398 -8.522 1.00 87.56 99 GLU A O 1
ATOM 791 N N . SER A 1 100 ? -11.433 5.093 -6.858 1.00 87.75 100 SER A N 1
ATOM 792 C CA . SER A 1 100 ? -12.270 4.150 -6.120 1.00 87.75 100 SER A CA 1
ATOM 793 C C . SER A 1 100 ? -13.309 4.852 -5.241 1.00 87.75 100 SER A C 1
ATOM 795 O O . SER A 1 100 ? -13.068 5.146 -4.072 1.00 87.75 100 SER A O 1
ATOM 797 N N . LYS A 1 101 ? -14.538 4.982 -5.759 1.00 86.25 101 LYS A N 1
ATOM 798 C CA . LYS A 1 101 ? -15.704 5.467 -4.985 1.00 86.25 101 LYS A CA 1
ATOM 799 C C . LYS A 1 101 ? -15.958 4.685 -3.696 1.00 86.25 101 LYS A C 1
ATOM 801 O O . LYS A 1 101 ? -16.526 5.211 -2.746 1.00 86.25 101 LYS A O 1
ATOM 806 N N . GLU A 1 102 ? -15.622 3.401 -3.691 1.00 88.44 102 GLU A N 1
ATOM 807 C CA . GLU A 1 102 ? -15.775 2.563 -2.506 1.00 88.44 102 GLU A CA 1
ATOM 808 C C . GLU A 1 102 ? -14.720 2.891 -1.453 1.00 88.44 102 GLU A C 1
ATOM 810 O O . GLU A 1 102 ? -15.046 2.984 -0.273 1.00 88.44 102 GLU A O 1
ATOM 815 N N . LEU A 1 103 ? -13.471 3.106 -1.873 1.00 85.06 103 LEU A N 1
ATOM 816 C CA . LEU A 1 103 ? -12.427 3.544 -0.957 1.00 85.06 103 LEU A CA 1
ATOM 817 C C . LEU A 1 103 ? -12.750 4.934 -0.411 1.00 85.06 103 LEU A C 1
ATOM 819 O O . LEU A 1 103 ? -12.622 5.134 0.791 1.00 85.06 103 LEU A O 1
ATOM 823 N N . ASP A 1 104 ? -13.245 5.847 -1.253 1.00 82.62 104 ASP A N 1
ATOM 824 C CA . ASP A 1 104 ? -13.739 7.151 -0.805 1.00 82.62 104 ASP A CA 1
ATOM 825 C C . ASP A 1 104 ? -14.784 6.981 0.296 1.00 82.62 104 ASP A C 1
ATOM 827 O O . ASP A 1 104 ? -14.694 7.623 1.332 1.00 82.62 104 ASP A O 1
ATOM 831 N N . GLN A 1 105 ? -15.757 6.084 0.115 1.00 82.62 105 GLN A N 1
ATOM 832 C CA . GLN A 1 105 ? -16.757 5.808 1.144 1.00 82.62 105 GLN A CA 1
ATOM 833 C C . GLN A 1 105 ? -16.129 5.265 2.422 1.00 82.62 105 GLN A C 1
ATOM 835 O O . GLN A 1 105 ? -16.477 5.754 3.483 1.00 82.62 105 GLN A O 1
ATOM 840 N N . ILE A 1 106 ? -15.201 4.311 2.360 1.00 83.56 106 ILE A N 1
ATOM 841 C CA . ILE A 1 106 ? -14.526 3.789 3.560 1.00 83.56 106 ILE A CA 1
ATOM 842 C C . ILE A 1 106 ? -13.770 4.918 4.276 1.00 83.56 106 ILE A C 1
ATOM 844 O O . ILE A 1 106 ? -13.898 5.081 5.488 1.00 83.56 106 ILE A O 1
ATOM 848 N N . LEU A 1 107 ? -13.037 5.737 3.519 1.00 75.44 107 LEU A N 1
ATOM 849 C CA . LEU A 1 107 ? -12.266 6.848 4.064 1.00 75.44 107 LEU A CA 1
ATOM 850 C C . LEU A 1 107 ? -13.165 7.981 4.608 1.00 75.44 107 LEU A C 1
ATOM 852 O O . LEU A 1 107 ? -12.786 8.684 5.540 1.00 75.44 107 LEU A O 1
ATOM 856 N N . LEU A 1 108 ? -14.368 8.159 4.056 1.00 68.56 108 LEU A N 1
ATOM 857 C CA . LEU A 1 108 ? -15.337 9.185 4.463 1.00 68.56 108 LEU A CA 1
ATOM 858 C C . LEU A 1 108 ? -16.357 8.705 5.510 1.00 68.56 108 LEU A C 1
ATOM 860 O O . LEU A 1 108 ? -16.977 9.546 6.157 1.00 68.56 108 LEU A O 1
ATOM 864 N N . LEU A 1 109 ? -16.570 7.394 5.664 1.00 56.25 109 LEU A N 1
ATOM 865 C CA . LEU A 1 109 ? -17.519 6.796 6.615 1.00 56.25 109 LEU A CA 1
ATOM 866 C C . LEU A 1 109 ? -16.904 6.573 8.001 1.00 56.25 109 LEU A C 1
ATOM 868 O O . LEU A 1 109 ? -17.653 6.517 8.973 1.00 56.25 109 LEU A O 1
ATOM 872 N N . GLU A 1 110 ? -15.576 6.498 8.115 1.00 52.75 110 GLU A N 1
ATOM 873 C CA . GLU A 1 110 ? -14.884 6.389 9.408 1.00 52.75 110 GLU A CA 1
ATOM 874 C C . GLU A 1 110 ? -14.310 7.715 9.962 1.00 52.75 110 GLU A C 1
ATOM 876 O O . GLU A 1 110 ? -13.177 7.766 10.436 1.00 52.75 110 GLU A O 1
ATOM 881 N N . PRO A 1 111 ? -15.093 8.808 9.988 1.00 42.03 111 PRO A N 1
ATOM 882 C CA . PRO A 1 111 ? -14.911 9.814 11.026 1.00 42.03 111 PRO A CA 1
ATOM 883 C C . PRO A 1 111 ? -16.251 10.146 11.689 1.00 42.03 111 PRO A C 1
ATOM 885 O O . PRO A 1 111 ? -17.003 10.977 11.188 1.00 42.03 111 PRO A O 1
ATOM 888 N N . ASN A 1 112 ? -16.543 9.486 12.816 1.00 34.81 112 ASN A N 1
ATOM 889 C CA . ASN A 1 112 ? -17.357 9.992 13.934 1.00 34.81 112 ASN A CA 1
ATOM 890 C C . ASN A 1 112 ? -17.411 8.937 15.050 1.00 34.81 112 ASN A C 1
ATOM 892 O O . ASN A 1 112 ? -18.327 8.120 15.063 1.00 34.81 112 ASN A O 1
ATOM 896 N N . HIS A 1 113 ? -16.467 8.973 15.992 1.00 34.72 113 HIS A N 1
ATOM 897 C CA . HIS A 1 113 ? -16.697 8.558 17.379 1.00 34.72 113 HIS A CA 1
ATOM 898 C C . HIS A 1 113 ? -15.727 9.279 18.315 1.00 34.72 113 HIS A C 1
ATOM 900 O O . HIS A 1 113 ? -14.511 9.276 18.024 1.00 34.72 113 HIS A O 1
#

Sequence (113 aa):
MNMVNIGVFLGSAFGIISDEKSFDERVQSGLFSLVYYNKCGHKCKELQNAIGYISQSYYLVDISKDIEAAGKMNSYGIMDAEEYPMIFYNGKFFPDPYESKELDQILLLEPNH

Organism: NCBI:txid1081671